Protein AF-A0A2G1XR11-F1 (afdb_monomer_lite)

Radius of gyration: 9.91 Å; chains: 1; bounding box: 23×19×25 Å

Organism: Streptomyces cinnamoneus (NCBI:txid53446)

InterPro domains:
  IPR016156 FAD/NAD-linked reductase, dimerisation domain superfamily [G3DSA:3.30.390.30] (1-53)
  IPR016156 FAD/NAD-linked reductase, dimerisation domain superfamily [SSF55424] (2-51)
  IPR028202 Reductase, C-terminal [PF14759] (1-50)

pLDDT: mean 92.12, std 8.51, range [48.72, 97.56]

Foldseek 3Di:
DDFDDDPQATQDDDDDPDPPCPVLSVVSNVLRDRFDVVLVPDPPRDSNVRPDD

Sequence (53 aa):
MAFWLSEGRLLAGMNVNVWDVTGPIQRLIRAGARVDPEALADPGVPLDTLAAS

Secondary structure (DSSP, 8-state):
-EEEEETTEEEEEE-SS--S-HHHHHHHHHH--B--HHHHH-TTS-GGG----

Structure (mmCIF, N/CA/C/O backbone):
data_AF-A0A2G1XR11-F1
#
_entry.id   AF-A0A2G1XR11-F1
#
loop_
_atom_site.group_PDB
_atom_site.id
_atom_site.type_symbol
_atom_site.label_atom_id
_atom_site.label_alt_id
_atom_site.label_comp_id
_atom_site.label_asym_id
_atom_site.label_entity_id
_atom_site.label_seq_id
_atom_site.pdbx_PDB_ins_code
_atom_site.Cartn_x
_atom_site.Cartn_y
_atom_site.Cartn_z
_atom_site.occupancy
_atom_site.B_iso_or_equiv
_atom_site.auth_seq_id
_atom_site.auth_comp_id
_atom_site.auth_asym_id
_atom_site.auth_atom_id
_atom_site.pdbx_PDB_model_num
ATOM 1 N N . MET A 1 1 ? 7.723 -0.380 -1.735 1.00 91.44 1 MET A N 1
ATOM 2 C CA . MET A 1 1 ? 6.643 0.636 -1.716 1.00 91.44 1 MET A CA 1
ATOM 3 C C . MET A 1 1 ? 6.643 1.298 -0.349 1.00 91.44 1 MET A C 1
ATOM 5 O O . MET A 1 1 ? 7.297 0.777 0.544 1.00 91.44 1 MET A O 1
ATOM 9 N N . ALA A 1 2 ? 5.956 2.423 -0.188 1.00 95.19 2 ALA A N 1
ATOM 10 C CA . ALA A 1 2 ? 5.737 3.058 1.108 1.00 95.19 2 ALA A CA 1
ATOM 11 C C . ALA A 1 2 ? 4.260 3.433 1.255 1.00 95.19 2 ALA A C 1
ATOM 13 O O . ALA A 1 2 ? 3.621 3.806 0.269 1.00 95.19 2 ALA A O 1
ATOM 14 N N . PHE A 1 3 ? 3.738 3.342 2.476 1.00 96.19 3 PHE A N 1
ATOM 15 C CA . PHE A 1 3 ? 2.341 3.610 2.801 1.00 96.19 3 PHE A CA 1
ATOM 16 C C . PHE A 1 3 ? 2.254 4.535 4.011 1.00 96.19 3 PHE A C 1
ATOM 18 O O . PHE A 1 3 ? 3.059 4.432 4.935 1.00 96.19 3 PHE A O 1
ATOM 25 N N . TRP A 1 4 ? 1.262 5.421 4.010 1.00 97.56 4 TRP A N 1
ATOM 26 C CA . TRP A 1 4 ? 0.990 6.326 5.123 1.00 97.56 4 TRP A CA 1
ATOM 27 C C . TRP A 1 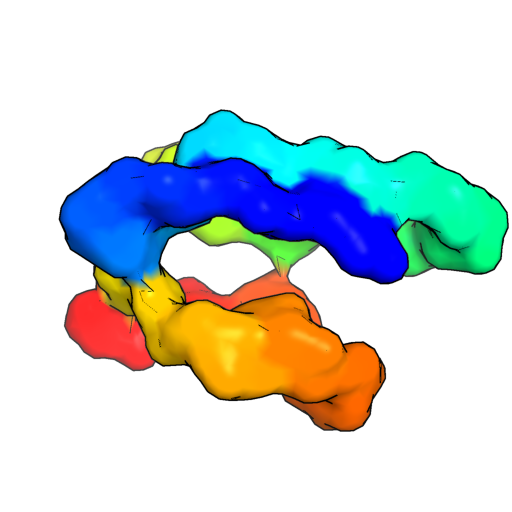4 ? -0.380 6.011 5.702 1.00 97.56 4 TRP A C 1
ATOM 29 O O . TRP A 1 4 ? -1.386 6.050 4.989 1.00 97.56 4 TRP A O 1
ATOM 39 N N . LEU A 1 5 ? -0.400 5.708 6.998 1.00 96.44 5 LEU A N 1
ATOM 40 C CA . LEU A 1 5 ? -1.597 5.342 7.741 1.00 96.44 5 LEU A CA 1
ATOM 41 C C . LEU A 1 5 ? -1.951 6.424 8.763 1.00 96.44 5 LEU A C 1
ATOM 43 O O . LEU A 1 5 ? -1.073 7.053 9.350 1.00 96.44 5 LEU A O 1
ATOM 47 N N . SER A 1 6 ? -3.245 6.585 9.017 1.00 95.81 6 SER A N 1
ATOM 48 C CA . SER A 1 6 ? -3.765 7.282 10.195 1.00 95.81 6 SER A CA 1
ATOM 49 C C . SER A 1 6 ? -4.945 6.501 10.736 1.00 95.81 6 SER A C 1
ATOM 51 O O . SER A 1 6 ? -5.822 6.112 9.966 1.00 95.81 6 SER A O 1
ATOM 53 N N . GLU A 1 7 ? -4.952 6.215 12.039 1.00 94.31 7 GLU A N 1
ATOM 54 C CA . GLU A 1 7 ? -6.001 5.400 12.663 1.00 94.31 7 GLU A CA 1
ATOM 55 C C . GLU A 1 7 ? -6.236 4.071 11.916 1.00 94.31 7 GLU A C 1
ATOM 57 O O . GLU A 1 7 ? -7.368 3.639 11.709 1.00 94.31 7 GLU A O 1
ATOM 62 N N . GLY A 1 8 ? -5.155 3.440 11.443 1.00 92.88 8 GLY A N 1
ATOM 63 C CA . GLY A 1 8 ? -5.196 2.202 10.659 1.00 92.88 8 GLY A CA 1
ATOM 64 C C . GLY A 1 8 ? -5.829 2.325 9.266 1.00 92.88 8 GLY A C 1
ATOM 65 O O . GLY A 1 8 ? -6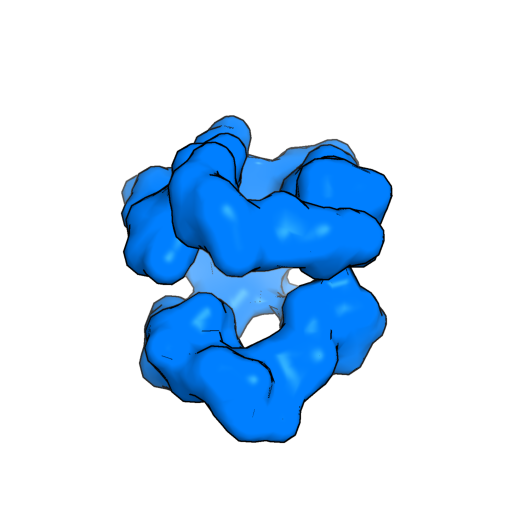.047 1.307 8.625 1.00 92.88 8 GLY A O 1
ATOM 66 N N . ARG A 1 9 ? -6.134 3.533 8.778 1.00 95.25 9 ARG A N 1
ATOM 67 C CA . ARG A 1 9 ? -6.668 3.783 7.429 1.00 95.25 9 ARG A CA 1
ATOM 68 C C . ARG A 1 9 ? -5.562 4.234 6.490 1.00 95.25 9 ARG A C 1
ATOM 70 O O . ARG A 1 9 ? -4.735 5.065 6.870 1.00 95.25 9 ARG A O 1
ATOM 77 N N . LEU A 1 10 ? -5.577 3.734 5.256 1.00 96.25 10 LEU A N 1
ATOM 78 C CA . LEU A 1 10 ? -4.614 4.120 4.224 1.00 96.25 10 LEU A CA 1
ATOM 79 C C . LEU A 1 10 ? -4.926 5.506 3.659 1.00 96.25 10 LEU A C 1
ATOM 81 O O . LEU A 1 10 ? -5.988 5.721 3.083 1.00 96.25 10 LEU A O 1
ATOM 85 N N . LEU A 1 11 ? -3.981 6.436 3.805 1.00 97.44 11 LEU A N 1
ATOM 86 C CA . LEU A 1 11 ? -4.111 7.812 3.320 1.00 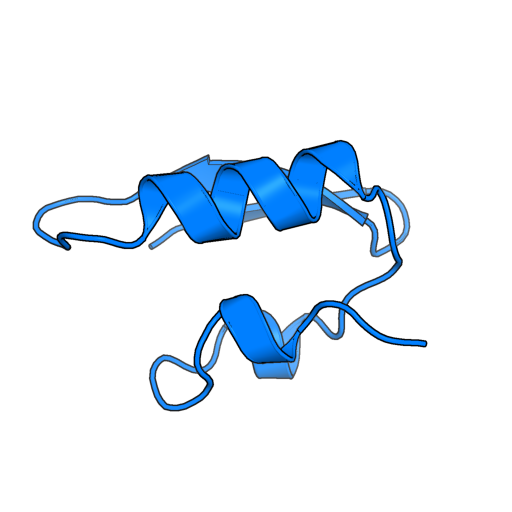97.44 11 LEU A CA 1
ATOM 87 C C . LEU A 1 11 ? -3.383 8.040 1.996 1.00 97.44 11 LEU A C 1
ATOM 89 O O . LEU A 1 11 ? -3.842 8.806 1.153 1.00 97.44 11 LEU A O 1
ATOM 93 N N . ALA A 1 12 ? -2.233 7.391 1.823 1.00 97.25 12 ALA A N 1
ATOM 94 C CA . ALA A 1 12 ? -1.400 7.525 0.638 1.00 97.25 12 ALA A CA 1
ATOM 95 C C . ALA A 1 12 ? -0.540 6.276 0.432 1.00 97.25 12 ALA A C 1
ATOM 97 O O . ALA A 1 12 ? -0.191 5.581 1.389 1.00 97.25 12 ALA A O 1
ATOM 98 N N . GLY A 1 13 ? -0.152 6.033 -0.819 1.00 95.94 13 GLY A N 1
ATOM 99 C CA . GLY A 1 13 ? 0.817 5.008 -1.188 1.00 95.94 13 GLY A CA 1
ATOM 100 C C . GLY A 1 13 ? 1.773 5.526 -2.258 1.00 95.94 13 GLY A C 1
ATOM 101 O O . GLY A 1 13 ? 1.358 6.218 -3.186 1.00 95.94 13 GLY A O 1
ATOM 102 N N . MET A 1 14 ? 3.052 5.184 -2.122 1.00 96.62 14 MET A N 1
ATOM 103 C CA . MET A 1 14 ? 4.115 5.496 -3.071 1.00 96.62 14 MET A CA 1
ATOM 104 C C . MET A 1 14 ? 4.738 4.196 -3.562 1.00 96.62 14 MET A C 1
ATOM 106 O O . MET A 1 14 ? 5.192 3.356 -2.778 1.00 96.62 14 MET A O 1
ATOM 110 N N . ASN A 1 15 ? 4.813 4.051 -4.878 1.00 93.88 15 ASN A N 1
ATOM 111 C CA . ASN A 1 15 ? 5.484 2.937 -5.518 1.00 93.88 15 ASN A CA 1
ATOM 112 C C . ASN A 1 15 ? 6.577 3.463 -6.462 1.00 93.88 15 ASN A C 1
ATOM 114 O O . ASN A 1 15 ? 6.435 4.527 -7.057 1.00 93.88 15 ASN A O 1
ATOM 118 N N . VAL A 1 16 ? 7.671 2.711 -6.584 1.00 94.62 16 VAL A N 1
ATOM 119 C CA . VAL A 1 16 ? 8.793 3.006 -7.486 1.00 94.62 16 VAL A CA 1
ATOM 120 C C . VAL A 1 16 ? 9.192 1.692 -8.137 1.00 94.62 16 VAL A C 1
ATOM 122 O O . VAL A 1 16 ? 9.364 0.710 -7.418 1.00 94.62 16 VAL A O 1
ATOM 125 N N . ASN A 1 17 ? 9.310 1.661 -9.467 1.00 94.94 17 ASN A N 1
ATOM 126 C CA . ASN A 1 17 ? 9.647 0.459 -10.246 1.00 94.94 17 ASN A CA 1
ATOM 127 C C . ASN A 1 17 ? 8.749 -0.759 -9.945 1.00 94.94 17 ASN A C 1
ATOM 129 O O . ASN A 1 17 ? 9.193 -1.902 -9.998 1.00 94.94 17 ASN A O 1
ATOM 133 N N . VAL A 1 18 ? 7.484 -0.501 -9.606 1.00 92.00 18 VAL A N 1
ATOM 134 C CA . VAL A 1 18 ? 6.438 -1.517 -9.436 1.00 92.00 18 VAL A CA 1
ATOM 135 C C . VAL A 1 18 ? 5.283 -1.114 -10.348 1.00 92.00 18 VAL A C 1
ATOM 137 O O . VAL A 1 18 ? 4.938 0.062 -10.422 1.00 92.00 18 VAL A O 1
ATOM 140 N N . TRP A 1 19 ? 4.697 -2.053 -11.072 1.00 92.94 19 TRP A N 1
ATOM 141 C CA . TRP A 1 19 ? 3.582 -1.771 -11.978 1.00 92.94 19 TRP A CA 1
ATOM 142 C C . TRP A 1 19 ? 2.273 -2.296 -11.385 1.00 92.94 19 TRP A C 1
ATOM 144 O O . TRP A 1 19 ? 2.286 -3.012 -10.388 1.00 92.94 19 TRP A O 1
ATOM 154 N N . ASP A 1 20 ? 1.144 -1.858 -11.939 1.00 92.19 20 ASP A N 1
ATOM 155 C CA . ASP A 1 20 ? -0.214 -2.336 -11.625 1.00 92.19 20 ASP A CA 1
ATOM 156 C C . ASP A 1 20 ? -0.730 -2.140 -10.179 1.00 92.19 20 ASP A C 1
ATOM 158 O O . ASP A 1 20 ? -1.868 -2.487 -9.872 1.00 92.19 20 ASP A O 1
ATOM 162 N N . VAL A 1 21 ? 0.033 -1.489 -9.294 1.00 93.94 21 VAL A N 1
ATOM 163 C CA . VAL A 1 21 ? -0.358 -1.254 -7.885 1.00 93.94 21 VAL A CA 1
ATOM 164 C C . VAL A 1 21 ? -1.122 0.051 -7.638 1.00 93.94 21 VAL A C 1
ATOM 166 O O . VAL A 1 21 ? -1.797 0.187 -6.617 1.00 93.94 21 VAL A O 1
ATOM 169 N N . THR A 1 22 ? -1.075 1.020 -8.558 1.00 95.19 22 THR A N 1
ATOM 170 C CA . THR A 1 22 ? -1.724 2.332 -8.364 1.00 95.19 22 THR A CA 1
ATOM 171 C C . THR A 1 22 ? -3.244 2.216 -8.213 1.00 95.19 22 THR A C 1
ATOM 173 O O . THR A 1 22 ? -3.830 2.885 -7.363 1.00 95.19 22 THR A O 1
ATOM 176 N N . GLY A 1 23 ? -3.891 1.358 -9.008 1.00 95.00 23 GLY A N 1
ATOM 177 C CA . GLY A 1 23 ? -5.337 1.116 -8.937 1.00 95.00 23 GLY A CA 1
ATOM 178 C C . GLY A 1 23 ? -5.784 0.544 -7.582 1.00 95.00 23 GLY A C 1
ATOM 179 O O . GLY A 1 23 ? -6.634 1.161 -6.934 1.00 95.00 23 GLY A O 1
ATOM 180 N N . PRO A 1 24 ? -5.199 -0.579 -7.126 1.00 94.44 24 PRO A N 1
ATOM 181 C CA . PRO A 1 24 ? -5.420 -1.123 -5.784 1.00 94.44 24 PRO A CA 1
ATOM 182 C C . PRO A 1 24 ? -5.215 -0.099 -4.658 1.00 94.44 24 PRO A C 1
ATOM 184 O O . PRO A 1 24 ? -6.089 0.065 -3.808 1.00 94.44 24 PRO A O 1
ATOM 187 N N . ILE A 1 25 ? -4.115 0.668 -4.689 1.00 95.19 25 ILE A N 1
ATOM 188 C CA . ILE A 1 25 ? -3.834 1.713 -3.687 1.00 95.19 25 ILE A CA 1
ATOM 189 C C . ILE A 1 25 ? -4.957 2.757 -3.657 1.00 95.19 25 ILE A C 1
ATOM 191 O O . ILE A 1 25 ? -5.467 3.089 -2.587 1.00 95.19 25 ILE A O 1
ATOM 195 N N . GLN A 1 26 ? -5.388 3.258 -4.820 1.00 95.62 26 GLN A N 1
ATOM 196 C CA . GLN A 1 26 ? -6.491 4.221 -4.889 1.00 95.62 26 GLN A CA 1
ATOM 197 C C . GLN A 1 26 ? -7.804 3.643 -4.355 1.00 95.62 26 GLN A C 1
ATOM 199 O O . GLN A 1 26 ? -8.570 4.373 -3.726 1.00 95.62 26 GLN A O 1
ATOM 204 N N . ARG A 1 27 ? -8.083 2.355 -4.597 1.00 94.69 27 ARG A N 1
ATOM 205 C CA . ARG A 1 27 ? -9.272 1.685 -4.053 1.00 94.69 27 ARG A CA 1
ATOM 206 C C . ARG A 1 27 ? -9.238 1.643 -2.532 1.00 94.69 27 ARG A C 1
ATOM 208 O O . ARG A 1 27 ? -10.221 2.040 -1.919 1.00 94.69 27 ARG A O 1
ATOM 215 N N . LEU A 1 28 ? -8.119 1.236 -1.936 1.00 94.19 28 LEU A N 1
ATOM 216 C CA . LEU A 1 28 ? -7.958 1.183 -0.480 1.00 94.19 28 LEU A CA 1
ATOM 217 C C . LEU A 1 28 ? -8.108 2.569 0.166 1.00 94.19 28 LEU A C 1
ATOM 219 O O . LEU A 1 28 ? -8.845 2.712 1.140 1.00 94.19 28 LEU A O 1
ATOM 223 N N . ILE A 1 29 ? -7.496 3.604 -0.423 1.00 95.31 29 ILE A N 1
ATOM 224 C CA . ILE A 1 29 ? -7.639 4.992 0.050 1.00 95.31 29 ILE A CA 1
ATOM 225 C C . ILE A 1 29 ? -9.107 5.443 -0.011 1.00 95.31 29 ILE A C 1
ATOM 227 O O . ILE A 1 29 ? -9.625 6.001 0.952 1.00 95.31 29 ILE A O 1
ATOM 231 N N . ARG A 1 30 ? -9.804 5.185 -1.129 1.00 95.25 30 ARG A N 1
ATOM 232 C CA . ARG A 1 30 ? -11.215 5.578 -1.314 1.00 95.25 30 ARG A CA 1
ATOM 233 C C . ARG A 1 30 ? -12.181 4.782 -0.441 1.00 95.25 30 ARG A C 1
ATOM 235 O O . ARG A 1 30 ? -13.184 5.337 -0.009 1.00 95.25 30 ARG A O 1
ATOM 242 N N . ALA A 1 31 ? -11.896 3.504 -0.197 1.00 93.38 31 ALA A N 1
ATOM 243 C CA . ALA A 1 31 ? -12.671 2.676 0.721 1.00 93.38 31 ALA A CA 1
ATOM 244 C C . ALA A 1 31 ? -12.558 3.200 2.157 1.00 93.38 31 ALA A C 1
ATOM 246 O O . ALA A 1 31 ? -13.493 3.071 2.943 1.00 93.38 31 ALA A O 1
ATOM 247 N N . GLY A 1 32 ? -11.400 3.774 2.503 1.00 92.31 32 GLY A N 1
ATOM 248 C CA . GLY A 1 32 ? -11.122 4.308 3.827 1.00 92.31 32 GLY A CA 1
ATOM 249 C C . GLY A 1 32 ? -11.167 3.250 4.927 1.00 92.31 32 GLY A C 1
ATOM 250 O O . GLY A 1 32 ? -11.149 3.624 6.092 1.00 92.31 32 GLY A O 1
ATOM 251 N N . ALA A 1 33 ? -11.255 1.958 4.603 1.00 87.88 33 ALA A N 1
ATOM 252 C CA . ALA A 1 33 ? -11.337 0.882 5.582 1.00 87.88 33 ALA A CA 1
ATOM 253 C C . ALA A 1 33 ? -10.060 0.806 6.432 1.00 87.88 33 ALA A C 1
ATOM 255 O O . ALA A 1 33 ? -8.990 1.272 6.023 1.00 87.88 33 ALA A O 1
ATOM 256 N N . ARG A 1 34 ? -10.185 0.227 7.631 1.00 93.00 34 ARG A N 1
ATOM 257 C CA . ARG A 1 34 ? -9.015 -0.089 8.452 1.00 93.00 34 ARG A CA 1
ATOM 258 C C . ARG A 1 34 ? -8.300 -1.277 7.799 1.00 93.00 34 ARG A C 1
ATOM 260 O O . ARG A 1 34 ? -8.952 -2.241 7.418 1.00 93.00 34 ARG A O 1
ATOM 267 N N . VAL A 1 35 ? -6.986 -1.181 7.647 1.00 92.81 35 VAL A N 1
ATOM 268 C CA . VAL A 1 35 ? -6.136 -2.224 7.061 1.00 92.81 35 VAL A CA 1
ATOM 269 C C . VAL A 1 35 ? -5.151 -2.729 8.106 1.00 92.81 35 VAL A C 1
ATOM 271 O O . VAL A 1 35 ? -4.718 -1.967 8.973 1.00 92.81 35 VAL A O 1
ATOM 274 N N . ASP A 1 36 ? -4.799 -4.009 8.018 1.00 93.81 36 ASP A N 1
ATOM 275 C CA . ASP A 1 36 ? -3.713 -4.587 8.805 1.00 93.81 36 ASP A CA 1
ATOM 276 C C . ASP A 1 36 ? -2.359 -4.061 8.275 1.00 93.81 36 ASP A C 1
ATOM 278 O O . ASP A 1 36 ? -2.039 -4.296 7.104 1.00 93.81 36 ASP A O 1
ATOM 282 N N . PRO A 1 37 ? -1.567 -3.328 9.085 1.00 93.38 37 PRO A N 1
ATOM 283 C CA . PRO A 1 37 ? -0.281 -2.787 8.653 1.00 93.38 37 PRO A CA 1
ATOM 284 C C . PRO A 1 37 ? 0.752 -3.857 8.284 1.00 93.38 37 PRO A C 1
ATOM 286 O O . PRO A 1 37 ? 1.561 -3.608 7.393 1.00 93.38 37 PRO A O 1
ATOM 289 N N . GLU A 1 38 ? 0.727 -5.024 8.935 1.00 94.94 38 GLU A N 1
ATOM 290 C CA . GLU A 1 38 ? 1.672 -6.111 8.649 1.00 94.94 38 GLU A CA 1
ATOM 291 C C . GLU A 1 38 ? 1.346 -6.746 7.296 1.00 94.94 38 GLU A C 1
ATOM 293 O O . GLU A 1 38 ? 2.216 -6.869 6.435 1.00 94.94 38 GLU A O 1
ATOM 298 N N . ALA A 1 39 ? 0.065 -7.034 7.049 1.00 95.06 39 ALA A N 1
ATOM 299 C CA . ALA A 1 39 ? -0.386 -7.529 5.751 1.00 95.06 39 ALA A CA 1
ATOM 300 C C . ALA A 1 39 ? -0.157 -6.504 4.622 1.00 95.06 39 ALA A C 1
ATOM 302 O O . ALA A 1 39 ? 0.140 -6.883 3.495 1.00 95.06 39 ALA A O 1
ATOM 303 N N . LEU A 1 40 ? -0.261 -5.201 4.909 1.00 95.12 40 LEU A N 1
ATOM 304 C CA . LEU A 1 40 ? 0.038 -4.138 3.942 1.00 95.12 40 LEU A CA 1
ATOM 305 C C . LEU A 1 40 ? 1.539 -4.034 3.614 1.00 95.12 40 LEU A C 1
ATOM 307 O O . LEU A 1 40 ? 1.902 -3.637 2.505 1.00 95.12 40 LEU A O 1
ATOM 311 N N . ALA A 1 41 ? 2.409 -4.350 4.574 1.00 94.38 41 ALA A N 1
ATOM 312 C CA . ALA A 1 41 ? 3.857 -4.336 4.395 1.00 94.38 41 ALA A CA 1
ATOM 313 C C . ALA A 1 41 ? 4.388 -5.598 3.692 1.00 94.38 41 ALA A C 1
ATOM 315 O O . ALA A 1 41 ? 5.498 -5.563 3.153 1.00 94.38 41 ALA A O 1
ATOM 316 N N . ASP A 1 42 ? 3.609 -6.682 3.668 1.00 95.06 42 ASP A N 1
ATOM 317 C CA . ASP A 1 42 ? 3.984 -7.951 3.051 1.00 95.06 42 ASP A CA 1
ATOM 318 C C . ASP A 1 42 ? 3.825 -7.910 1.515 1.00 95.06 42 ASP A C 1
ATOM 320 O O . ASP A 1 42 ? 2.706 -7.850 0.999 1.00 95.06 42 ASP A O 1
ATOM 324 N N . PRO A 1 43 ? 4.922 -7.989 0.734 1.00 91.62 43 PRO A N 1
ATOM 325 C CA . PRO A 1 43 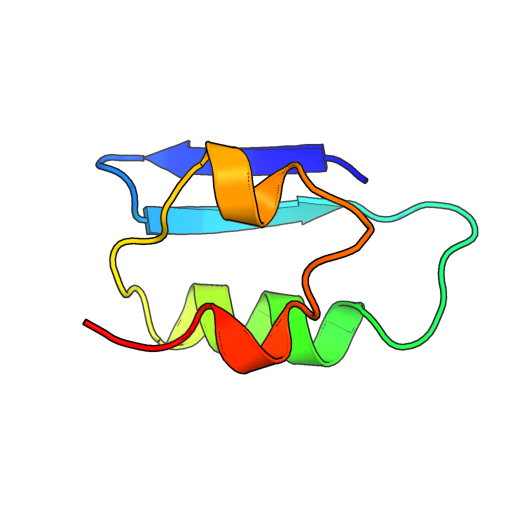? 4.844 -8.029 -0.725 1.00 91.62 43 PRO A CA 1
ATOM 326 C C . PRO A 1 43 ? 4.194 -9.310 -1.275 1.00 91.62 43 PRO A C 1
ATOM 328 O O . PRO A 1 43 ? 3.851 -9.349 -2.457 1.00 91.62 43 PRO A O 1
ATOM 331 N N . GLY A 1 44 ? 4.049 -10.357 -0.458 1.00 93.75 44 GLY A N 1
ATOM 332 C CA . GLY A 1 44 ? 3.330 -11.583 -0.789 1.00 93.75 44 GLY A CA 1
ATOM 333 C C . GLY A 1 44 ? 1.809 -11.453 -0.689 1.00 93.75 44 GLY A C 1
ATOM 334 O O . GLY A 1 44 ? 1.100 -12.307 -1.224 1.00 93.75 44 GLY A O 1
ATOM 335 N N . VAL A 1 45 ? 1.297 -10.391 -0.059 1.00 94.19 45 VAL A N 1
ATOM 336 C CA . VAL A 1 45 ? -0.140 -10.131 0.058 1.00 94.19 45 VAL A CA 1
ATOM 337 C C . VAL A 1 45 ? -0.594 -9.204 -1.076 1.00 94.19 45 VAL A C 1
ATOM 339 O O . VAL A 1 45 ? -0.147 -8.057 -1.171 1.00 94.19 45 VAL A O 1
ATOM 342 N N . PRO A 1 46 ? -1.504 -9.649 -1.962 1.00 92.81 46 PRO A N 1
ATOM 343 C CA . PRO A 1 46 ? -2.041 -8.779 -2.999 1.00 92.81 46 PRO A CA 1
ATOM 344 C C . PRO A 1 46 ? -2.849 -7.627 -2.389 1.00 92.81 46 PRO A C 1
ATOM 346 O O . PRO A 1 46 ? -3.761 -7.838 -1.598 1.00 92.81 46 PRO A O 1
ATOM 349 N N . LEU A 1 47 ? -2.588 -6.389 -2.812 1.00 92.69 47 LEU A N 1
ATOM 350 C CA . LEU A 1 47 ? -3.267 -5.211 -2.249 1.00 92.69 47 LEU A CA 1
ATOM 351 C C . LEU A 1 47 ? -4.800 -5.259 -2.381 1.00 92.69 47 LEU A C 1
ATOM 353 O O . LEU A 1 47 ? -5.514 -4.727 -1.535 1.00 92.69 47 LEU A O 1
ATOM 357 N N . ASP A 1 48 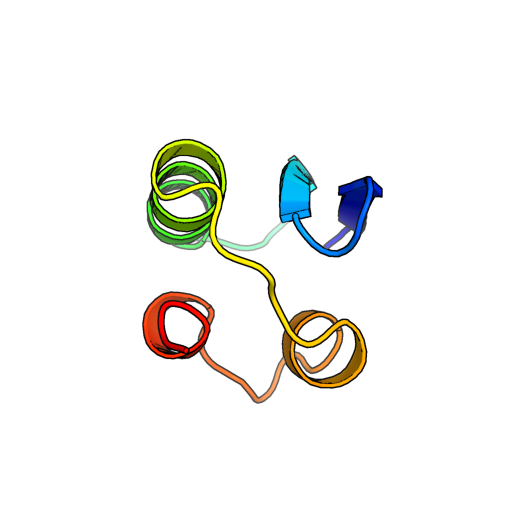? -5.314 -5.925 -3.415 1.00 90.06 48 ASP A N 1
ATOM 358 C CA . ASP A 1 48 ? -6.754 -6.075 -3.642 1.00 90.06 48 ASP A CA 1
ATOM 359 C C . AS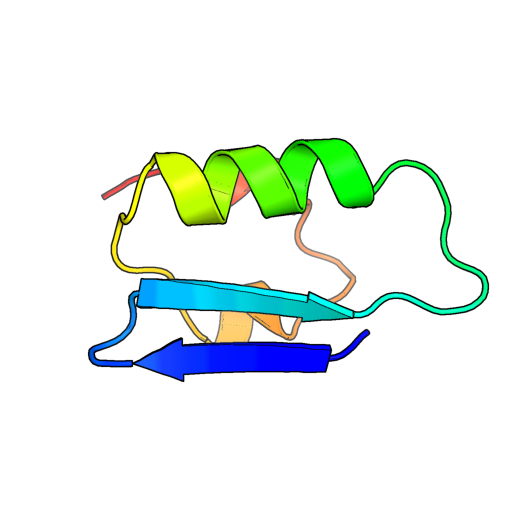P A 1 48 ? -7.453 -7.003 -2.642 1.00 90.06 48 ASP A C 1
ATOM 361 O O . ASP A 1 48 ? -8.679 -6.974 -2.550 1.00 90.06 48 ASP A O 1
ATOM 365 N N . THR A 1 49 ? -6.705 -7.786 -1.858 1.00 91.06 49 THR A N 1
ATOM 366 C CA . THR A 1 49 ? -7.269 -8.633 -0.796 1.00 91.06 49 THR A CA 1
ATOM 367 C C . THR A 1 49 ? -7.337 -7.928 0.557 1.00 91.06 49 THR A C 1
ATOM 369 O O . THR A 1 49 ? -7.944 -8.457 1.480 1.00 91.06 49 THR A O 1
ATOM 372 N N . LEU A 1 50 ? -6.738 -6.739 0.694 1.00 88.56 50 LEU A N 1
ATOM 373 C CA . LEU A 1 50 ? -6.686 -5.988 1.958 1.00 88.56 50 LEU A CA 1
ATOM 374 C C . LEU A 1 50 ? -7.969 -5.195 2.251 1.00 88.56 50 LEU A C 1
ATOM 376 O O . LEU A 1 50 ? -8.142 -4.666 3.348 1.00 88.56 50 LEU A O 1
ATOM 380 N N . ALA A 1 51 ? -8.881 -5.099 1.284 1.00 71.62 51 ALA A N 1
ATOM 381 C CA . ALA A 1 51 ? -10.158 -4.421 1.449 1.00 71.62 51 ALA A CA 1
ATOM 382 C C . ALA A 1 51 ? -11.224 -5.368 2.029 1.00 71.62 51 ALA A C 1
ATOM 384 O O . ALA A 1 51 ? -12.112 -5.785 1.292 1.00 71.62 51 ALA A O 1
ATOM 385 N N . ALA A 1 52 ? -11.150 -5.704 3.324 1.00 58.44 52 ALA A N 1
ATOM 386 C CA . ALA A 1 52 ? -12.294 -6.196 4.111 1.00 58.44 52 ALA A CA 1
ATOM 387 C C . ALA A 1 52 ? -11.956 -6.422 5.598 1.00 58.44 52 ALA A C 1
ATOM 389 O O . ALA A 1 52 ? -11.235 -7.362 5.936 1.00 58.44 52 ALA A O 1
ATOM 390 N N . SER A 1 53 ? -12.561 -5.609 6.473 1.00 48.72 53 SER A N 1
ATOM 391 C CA . SER A 1 53 ? -13.321 -5.973 7.692 1.00 48.72 53 SER A CA 1
ATOM 392 C C . SER A 1 53 ? -13.969 -4.718 8.277 1.00 48.72 53 SER A C 1
ATOM 394 O O . SER A 1 53 ? -13.272 -3.680 8.361 1.00 48.72 53 SER A O 1
#